Protein AF-A0A7S2B8A1-F1 (afdb_monomer)

Structure (mmCIF, N/CA/C/O backbone):
data_AF-A0A7S2B8A1-F1
#
_entry.id   AF-A0A7S2B8A1-F1
#
loop_
_atom_site.group_PDB
_atom_site.id
_atom_site.type_symbol
_atom_site.label_atom_id
_atom_site.label_alt_id
_atom_site.label_comp_id
_atom_site.label_asym_id
_atom_site.label_entity_id
_atom_site.label_seq_id
_atom_site.pdbx_PDB_ins_code
_atom_site.Cartn_x
_atom_site.Cartn_y
_atom_site.Cartn_z
_atom_site.occupancy
_atom_site.B_iso_or_equiv
_atom_site.auth_seq_id
_atom_site.auth_comp_id
_atom_site.auth_asym_id
_atom_site.auth_atom_id
_atom_site.pdbx_PDB_model_num
ATOM 1 N N . MET A 1 1 ? -7.475 -12.645 -1.964 1.00 54.28 1 MET A N 1
ATOM 2 C CA . MET A 1 1 ? -6.287 -11.995 -2.564 1.00 54.28 1 MET A CA 1
ATOM 3 C C . MET A 1 1 ? -6.230 -12.025 -4.105 1.00 54.28 1 MET A C 1
ATOM 5 O O . MET A 1 1 ? -5.295 -11.465 -4.650 1.00 54.28 1 MET A O 1
ATOM 9 N N . ASN A 1 2 ? -7.232 -12.550 -4.835 1.00 66.19 2 ASN A N 1
ATOM 10 C CA . ASN A 1 2 ? -7.207 -12.589 -6.317 1.00 66.19 2 ASN A CA 1
ATOM 11 C C . ASN A 1 2 ? -7.456 -11.244 -7.028 1.00 66.19 2 ASN A C 1
ATOM 13 O O . ASN A 1 2 ? -7.142 -11.119 -8.206 1.00 66.19 2 ASN A O 1
ATOM 17 N N . TRP A 1 3 ? -8.033 -10.242 -6.355 1.00 81.31 3 TRP A N 1
ATOM 18 C CA . TRP A 1 3 ? -8.414 -8.984 -7.014 1.00 81.31 3 TRP A CA 1
ATOM 19 C C . TRP A 1 3 ? -7.208 -8.063 -7.262 1.00 81.31 3 TRP A C 1
ATOM 21 O O . TRP A 1 3 ? -7.080 -7.541 -8.360 1.00 81.31 3 TRP A O 1
ATOM 31 N N . ALA A 1 4 ? -6.307 -7.906 -6.283 1.00 76.25 4 ALA A N 1
ATOM 32 C CA . ALA A 1 4 ? -5.136 -7.032 -6.404 1.00 76.25 4 ALA A CA 1
ATOM 33 C C . ALA A 1 4 ? -4.175 -7.553 -7.476 1.00 76.25 4 ALA A C 1
ATOM 35 O O . ALA A 1 4 ? -3.711 -6.798 -8.321 1.00 76.25 4 ALA A O 1
ATOM 36 N N . ARG A 1 5 ? -3.980 -8.874 -7.496 1.00 80.19 5 ARG A N 1
ATOM 37 C CA . ARG A 1 5 ? -3.228 -9.578 -8.531 1.00 80.19 5 ARG A CA 1
ATOM 38 C C . ARG A 1 5 ? -3.785 -9.319 -9.930 1.00 80.19 5 ARG A C 1
ATOM 40 O O . ARG A 1 5 ? -3.027 -8.959 -10.814 1.00 80.19 5 ARG A O 1
ATOM 47 N N . ARG A 1 6 ? -5.103 -9.446 -10.120 1.00 81.94 6 ARG A N 1
ATOM 48 C CA . ARG A 1 6 ? -5.763 -9.147 -11.405 1.00 81.94 6 ARG A CA 1
ATOM 49 C C . ARG A 1 6 ? -5.690 -7.678 -11.791 1.00 81.94 6 ARG A C 1
ATOM 51 O O . ARG A 1 6 ? -5.557 -7.379 -12.966 1.00 81.94 6 ARG A O 1
ATOM 58 N N . LEU A 1 7 ? -5.766 -6.779 -10.814 1.00 81.56 7 LEU A N 1
ATOM 59 C CA . LEU A 1 7 ? -5.652 -5.346 -11.059 1.00 81.56 7 LEU A CA 1
ATOM 60 C C . LEU A 1 7 ? -4.240 -4.960 -11.523 1.00 81.56 7 LEU A C 1
ATOM 62 O O . LEU A 1 7 ? -4.107 -4.138 -12.416 1.00 81.56 7 LEU A O 1
ATOM 66 N N . VAL A 1 8 ? -3.205 -5.550 -10.918 1.00 77.31 8 VAL A N 1
ATOM 67 C CA . VAL A 1 8 ? -1.798 -5.236 -11.215 1.00 77.31 8 VAL A CA 1
ATOM 68 C C . VAL A 1 8 ? -1.282 -5.979 -12.450 1.00 77.31 8 VAL A C 1
ATOM 70 O O . VAL A 1 8 ? -0.559 -5.392 -13.239 1.00 77.31 8 VAL A O 1
ATOM 73 N N . LEU A 1 9 ? -1.626 -7.260 -12.613 1.00 77.88 9 LEU A N 1
ATOM 74 C CA . LEU A 1 9 ? -1.078 -8.120 -13.673 1.00 77.88 9 LEU A CA 1
ATOM 75 C C . LEU A 1 9 ? -1.984 -8.244 -14.907 1.00 77.88 9 LEU A C 1
ATOM 77 O O . LEU A 1 9 ? -1.573 -8.839 -15.902 1.00 77.88 9 LEU A O 1
ATOM 81 N N . GLY A 1 10 ? -3.228 -7.760 -14.836 1.00 80.94 10 GLY A N 1
ATOM 82 C CA . GLY A 1 10 ? -4.196 -7.868 -15.926 1.00 80.94 10 GLY A CA 1
ATOM 83 C C . GLY A 1 10 ? -4.372 -9.309 -16.416 1.00 80.94 10 GLY A C 1
ATOM 84 O O . GLY A 1 10 ? -4.640 -10.221 -15.628 1.00 80.94 10 GLY A O 1
ATOM 85 N N . ASP A 1 11 ? -4.194 -9.507 -17.722 1.00 76.69 11 ASP A N 1
ATOM 86 C CA . ASP A 1 11 ? -4.346 -10.805 -18.389 1.00 76.69 11 ASP A CA 1
ATOM 87 C C . ASP A 1 11 ? -3.290 -11.838 -17.956 1.00 76.69 11 ASP A C 1
ATOM 89 O O . ASP A 1 11 ? -3.554 -13.036 -18.025 1.00 76.69 11 ASP A O 1
ATOM 93 N N . GLN A 1 12 ? -2.137 -11.400 -17.430 1.00 73.38 12 GLN A N 1
ATOM 94 C CA . GLN A 1 12 ? -1.087 -12.298 -16.925 1.00 73.38 12 GLN A CA 1
ATOM 95 C C . GLN A 1 12 ? -1.337 -12.761 -15.481 1.00 73.38 12 GLN A C 1
ATOM 97 O O . GLN A 1 12 ? -0.510 -13.451 -14.882 1.00 73.38 12 GLN A O 1
ATOM 102 N N . ALA A 1 13 ? -2.471 -12.393 -14.875 1.00 75.69 13 ALA A N 1
ATOM 103 C CA . ALA A 1 13 ? -2.737 -12.708 -13.475 1.00 75.69 13 ALA A CA 1
ATOM 104 C C . ALA A 1 13 ? -2.769 -14.214 -13.175 1.00 75.69 13 ALA A C 1
ATOM 106 O O . ALA A 1 13 ? -2.417 -14.609 -12.063 1.00 75.69 13 ALA A O 1
ATOM 107 N N . ASP A 1 14 ? -3.153 -15.043 -14.145 1.00 79.62 14 ASP A N 1
ATOM 108 C CA . ASP A 1 14 ? -3.231 -16.500 -13.998 1.00 79.62 14 ASP A CA 1
ATOM 109 C C . ASP A 1 14 ? -2.041 -17.231 -14.677 1.00 79.62 14 ASP A C 1
ATOM 111 O O . ASP A 1 14 ? -2.000 -18.464 -14.695 1.00 79.62 14 ASP A O 1
ATOM 115 N N . ASP A 1 15 ? -1.044 -16.492 -15.182 1.00 72.38 15 ASP A N 1
ATOM 116 C CA . ASP A 1 15 ? 0.138 -17.062 -15.836 1.00 72.38 15 ASP A CA 1
ATOM 117 C C . ASP A 1 15 ? 1.171 -17.592 -14.830 1.00 72.38 15 ASP A C 1
ATOM 119 O O . ASP A 1 15 ? 1.329 -17.100 -13.709 1.00 72.38 15 ASP A O 1
ATOM 123 N N . SER A 1 16 ? 1.913 -18.624 -15.248 1.00 66.06 16 SER A N 1
ATOM 124 C CA . SER A 1 16 ? 2.953 -19.262 -14.420 1.00 66.06 16 SER A CA 1
ATOM 125 C C . SER A 1 16 ? 4.241 -18.436 -14.321 1.00 66.06 16 SER A C 1
ATOM 127 O O . SER A 1 16 ? 5.023 -18.635 -13.394 1.00 66.06 16 SER A O 1
ATOM 129 N N . PHE A 1 17 ? 4.468 -17.532 -15.277 1.00 62.44 17 PHE A N 1
ATOM 130 C CA . PHE A 1 17 ? 5.637 -16.659 -15.361 1.00 62.44 17 PHE A CA 1
ATOM 131 C C . PHE A 1 17 ? 5.216 -15.323 -15.972 1.00 62.44 17 PHE A C 1
ATOM 133 O O . PHE A 1 17 ? 4.484 -15.315 -16.958 1.00 62.44 17 PHE A O 1
ATOM 140 N N . MET A 1 18 ? 5.703 -14.210 -15.419 1.00 62.28 18 MET A N 1
ATOM 141 C CA . MET A 1 18 ? 5.502 -12.894 -16.027 1.00 62.28 18 MET A CA 1
ATOM 142 C C . MET A 1 18 ? 6.401 -12.777 -17.262 1.00 62.28 18 MET A C 1
ATOM 144 O O . MET A 1 18 ? 7.615 -12.987 -17.170 1.00 62.28 18 MET A O 1
ATOM 148 N N . MET A 1 19 ? 5.819 -12.471 -18.421 1.00 60.97 19 MET A N 1
ATOM 149 C CA . MET A 1 19 ? 6.608 -12.200 -19.623 1.00 60.97 19 MET A CA 1
ATOM 150 C C . MET A 1 19 ? 7.166 -10.777 -19.549 1.00 60.97 19 MET A C 1
ATOM 152 O O . MET A 1 19 ? 6.439 -9.851 -19.201 1.00 60.97 19 MET A O 1
ATOM 156 N N . PHE A 1 20 ? 8.454 -10.617 -19.874 1.00 55.72 20 PHE A N 1
ATOM 157 C CA . PHE A 1 20 ? 9.165 -9.334 -19.855 1.00 55.72 20 PHE A CA 1
ATOM 158 C C . PHE A 1 20 ? 8.358 -8.244 -20.583 1.00 55.72 20 PHE A C 1
ATOM 160 O O . PHE A 1 20 ? 8.114 -8.357 -21.785 1.00 55.72 20 PHE A O 1
ATOM 167 N N . ASN A 1 21 ? 7.941 -7.214 -19.843 1.00 62.31 21 ASN A N 1
ATOM 168 C CA . ASN A 1 21 ? 7.117 -6.111 -20.330 1.00 62.31 21 ASN A CA 1
ATOM 169 C C . ASN A 1 21 ? 7.828 -4.785 -20.022 1.00 62.31 21 ASN A C 1
ATOM 171 O O . ASN A 1 21 ? 7.914 -4.383 -18.865 1.00 62.31 21 ASN A O 1
ATOM 175 N N . THR A 1 22 ? 8.315 -4.106 -21.064 1.00 58.00 22 THR A N 1
ATOM 176 C CA . THR A 1 22 ? 9.023 -2.806 -21.010 1.00 58.00 22 THR A CA 1
ATOM 177 C C . THR A 1 22 ? 8.104 -1.620 -20.686 1.00 58.00 22 THR A C 1
ATOM 179 O O . THR A 1 22 ? 8.384 -0.480 -21.038 1.00 58.00 22 THR A O 1
ATOM 182 N N . SER A 1 23 ? 6.903 -1.881 -20.175 1.00 69.75 23 SER A N 1
ATOM 183 C CA . SER A 1 23 ? 5.905 -0.865 -19.826 1.00 69.75 23 SER A CA 1
ATOM 184 C C . SER A 1 23 ? 5.156 -1.222 -18.542 1.00 69.75 23 SER A C 1
ATOM 186 O O . SER A 1 23 ? 4.123 -0.629 -18.233 1.00 69.75 23 SER A O 1
ATOM 188 N N . PHE A 1 24 ? 5.667 -2.188 -17.774 1.00 79.31 24 PHE A N 1
ATOM 189 C CA . PHE A 1 24 ? 4.988 -2.693 -16.583 1.00 79.31 24 PHE A CA 1
ATOM 190 C C . PHE A 1 24 ? 4.845 -1.628 -15.479 1.00 79.31 24 PHE A C 1
ATOM 192 O O . PHE A 1 24 ? 3.867 -1.635 -14.734 1.00 79.31 24 PHE A O 1
ATOM 199 N N . SER A 1 25 ? 5.754 -0.654 -15.404 1.00 81.12 25 SER A N 1
ATOM 200 C CA . SER A 1 25 ? 5.631 0.508 -14.512 1.00 81.12 25 SER A CA 1
ATOM 201 C C . SER A 1 25 ? 4.395 1.363 -14.799 1.00 81.12 25 SER A C 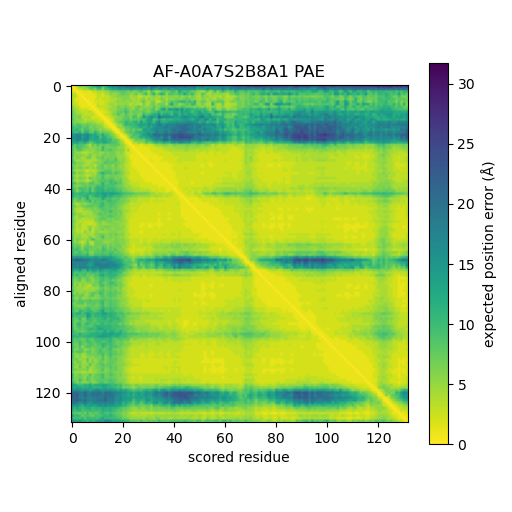1
ATOM 203 O O . SER A 1 25 ? 3.700 1.758 -13.859 1.00 81.12 25 SER A O 1
ATOM 205 N N . TYR A 1 26 ? 4.037 1.568 -16.070 1.00 83.00 26 TYR A N 1
ATOM 206 C CA . TYR A 1 26 ? 2.801 2.260 -16.449 1.00 83.00 26 TYR A CA 1
ATOM 207 C C . TYR A 1 26 ? 1.546 1.471 -16.072 1.00 83.00 26 TYR A C 1
ATOM 209 O O . TYR A 1 26 ? 0.553 2.060 -15.638 1.00 83.00 26 TYR A O 1
ATOM 217 N N . GLU A 1 27 ? 1.580 0.143 -16.198 1.00 84.88 27 GLU A N 1
ATOM 218 C CA . GLU A 1 27 ? 0.474 -0.727 -15.780 1.00 84.88 27 GLU A CA 1
ATOM 219 C C . GLU A 1 27 ? 0.268 -0.656 -14.262 1.00 84.88 27 GLU A C 1
ATOM 221 O O . GLU A 1 27 ? -0.856 -0.453 -13.795 1.00 84.88 27 GLU A O 1
ATOM 226 N N . VAL A 1 28 ? 1.356 -0.701 -13.486 1.00 87.62 28 VAL A N 1
ATOM 227 C CA . VAL A 1 28 ? 1.326 -0.507 -12.029 1.00 87.62 28 VAL A CA 1
ATOM 228 C C . VAL A 1 28 ? 0.817 0.888 -11.657 1.00 87.62 28 VAL A C 1
ATOM 230 O O . VAL A 1 28 ? 0.026 1.019 -10.718 1.00 87.62 28 VAL A O 1
ATOM 233 N N . TYR A 1 29 ? 1.205 1.929 -12.401 1.00 88.56 29 TYR A N 1
ATOM 234 C CA . TYR A 1 29 ? 0.691 3.286 -12.206 1.00 88.56 29 TYR A CA 1
ATOM 235 C C . TYR A 1 29 ? -0.822 3.372 -12.461 1.00 88.56 29 TYR A C 1
ATOM 237 O O . TYR A 1 29 ? -1.565 3.895 -11.626 1.00 88.56 29 TYR A O 1
ATOM 245 N N . GLY A 1 30 ? -1.306 2.813 -13.574 1.00 88.50 30 GLY A N 1
ATOM 246 C CA . GLY A 1 30 ? -2.736 2.763 -13.892 1.00 88.50 30 GLY A CA 1
ATOM 247 C C . GLY A 1 30 ? -3.536 1.989 -12.839 1.00 88.50 30 GLY A C 1
ATOM 248 O O . GLY A 1 30 ? -4.557 2.474 -12.342 1.00 88.50 30 GLY A O 1
ATOM 249 N N . ALA A 1 31 ? -3.018 0.834 -12.412 1.00 89.94 31 ALA A N 1
ATOM 250 C CA . ALA A 1 31 ? -3.581 0.032 -11.330 1.00 89.94 31 ALA A CA 1
ATOM 251 C C . ALA A 1 31 ? -3.636 0.810 -10.003 1.00 89.94 31 ALA A C 1
ATOM 253 O O . ALA A 1 31 ? -4.621 0.723 -9.263 1.00 89.94 31 ALA A O 1
ATOM 254 N N . PHE A 1 32 ? -2.609 1.614 -9.706 1.00 92.62 32 PHE A N 1
ATOM 255 C CA . PHE A 1 32 ? -2.593 2.498 -8.545 1.00 92.62 32 PHE A CA 1
ATOM 256 C C . PHE A 1 32 ? -3.703 3.557 -8.615 1.00 92.62 32 PHE A C 1
ATOM 258 O O . PHE A 1 32 ? -4.394 3.777 -7.617 1.00 92.62 32 PHE A O 1
ATOM 265 N N . GLU A 1 33 ? -3.908 4.211 -9.761 1.00 91.94 33 GLU A N 1
ATOM 266 C CA . GLU A 1 33 ? -4.957 5.230 -9.913 1.00 91.94 33 GLU A CA 1
ATOM 267 C C . GLU A 1 33 ? -6.369 4.642 -9.778 1.00 91.94 33 GLU A C 1
ATOM 269 O O . GLU A 1 33 ? -7.246 5.241 -9.130 1.00 91.94 33 GLU A O 1
ATOM 274 N N . GLU A 1 34 ? -6.586 3.442 -10.319 1.00 92.62 34 GLU A N 1
ATOM 275 C CA . GLU A 1 34 ? -7.837 2.708 -10.150 1.00 92.62 34 GLU A CA 1
ATOM 276 C C . GLU A 1 34 ? -8.058 2.327 -8.680 1.00 92.62 34 GLU A C 1
ATOM 278 O O . GLU A 1 34 ? -9.103 2.652 -8.103 1.00 92.62 34 GLU A O 1
ATOM 283 N N . MET A 1 35 ? -7.052 1.732 -8.032 1.00 94.12 35 MET A N 1
ATOM 284 C CA . MET A 1 35 ? -7.093 1.370 -6.614 1.00 94.12 35 MET A CA 1
ATOM 285 C C . MET A 1 35 ? -7.362 2.596 -5.730 1.00 94.12 35 MET A C 1
ATOM 287 O O . MET A 1 35 ? -8.250 2.563 -4.877 1.00 94.12 35 MET A O 1
ATOM 291 N N . ALA A 1 36 ? -6.687 3.721 -5.978 1.00 91.69 36 ALA A N 1
ATOM 292 C CA . ALA A 1 36 ? -6.899 4.965 -5.242 1.00 91.69 36 ALA A CA 1
ATOM 293 C C . ALA A 1 36 ? -8.328 5.511 -5.423 1.00 91.69 36 ALA A C 1
ATOM 295 O O . ALA A 1 36 ? -8.910 6.084 -4.495 1.00 91.69 36 ALA A O 1
ATOM 296 N N . THR A 1 37 ? -8.925 5.323 -6.601 1.00 92.81 37 THR A N 1
ATOM 297 C CA . THR A 1 37 ? -10.324 5.684 -6.863 1.00 92.81 37 THR A CA 1
ATOM 298 C C . THR A 1 37 ? -11.294 4.762 -6.125 1.00 92.81 37 THR A C 1
ATOM 300 O O . THR A 1 37 ? -12.292 5.235 -5.573 1.00 92.81 37 THR A O 1
ATOM 303 N N . LEU A 1 38 ? -11.006 3.461 -6.068 1.00 91.31 38 LEU A N 1
ATOM 304 C CA . LEU A 1 38 ? -11.790 2.488 -5.308 1.00 91.31 38 LEU A CA 1
ATOM 305 C C . LEU A 1 38 ? -11.707 2.756 -3.800 1.00 91.31 38 LEU A C 1
ATOM 307 O O . LEU A 1 38 ? -12.751 2.817 -3.148 1.00 91.31 38 LEU A O 1
ATOM 311 N N . LEU A 1 39 ? -10.514 3.033 -3.265 1.00 91.69 39 LEU A N 1
ATOM 312 C CA . LEU A 1 39 ? -10.300 3.405 -1.861 1.00 91.69 39 LEU A CA 1
ATOM 313 C C . LEU A 1 39 ? -11.167 4.592 -1.435 1.00 91.69 39 LEU A C 1
ATOM 315 O O . LEU A 1 39 ? -11.762 4.568 -0.358 1.00 91.69 39 LEU A O 1
ATOM 319 N N . LYS A 1 40 ? -11.288 5.623 -2.281 1.00 90.31 40 LYS A N 1
ATOM 320 C CA . LYS A 1 40 ? -12.128 6.801 -1.996 1.00 90.31 40 LYS A CA 1
ATOM 321 C C . LYS A 1 40 ? -13.615 6.462 -1.867 1.00 90.31 40 LYS A C 1
ATOM 323 O O . LYS A 1 40 ? -14.335 7.165 -1.164 1.00 90.31 40 LYS A O 1
ATOM 328 N N . LYS A 1 41 ? -14.084 5.410 -2.544 1.00 91.50 41 LYS A N 1
ATOM 329 C CA . LYS A 1 41 ? -15.483 4.951 -2.479 1.00 91.50 41 LYS A CA 1
ATOM 330 C C . LYS A 1 41 ? -15.755 4.097 -1.239 1.00 91.50 41 LYS A C 1
ATOM 332 O O . LYS A 1 41 ? -16.913 3.954 -0.846 1.00 91.50 41 LYS A O 1
ATOM 337 N N . LYS A 1 42 ? -14.715 3.530 -0.623 1.00 90.75 42 LYS A N 1
ATOM 338 C CA . LYS A 1 42 ? -14.837 2.736 0.599 1.00 90.75 42 LYS A CA 1
ATOM 339 C C . LYS A 1 42 ? -15.067 3.639 1.807 1.00 90.75 42 LYS A C 1
ATOM 341 O O . LYS A 1 42 ? -14.429 4.681 1.963 1.00 90.75 42 LYS A O 1
ATOM 346 N N . LYS A 1 43 ? -16.007 3.245 2.666 1.00 88.62 43 LYS A N 1
ATOM 347 C CA . LYS A 1 43 ? -16.297 3.951 3.923 1.00 88.62 43 LYS A CA 1
ATOM 348 C C . LYS A 1 43 ? -15.535 3.339 5.089 1.00 88.62 43 LYS A C 1
ATOM 350 O O . LYS A 1 43 ? -14.975 4.086 5.882 1.00 88.62 43 LYS A O 1
ATOM 355 N N . ASP A 1 44 ? -15.496 2.013 5.130 1.00 93.56 44 ASP A N 1
ATOM 356 C CA . ASP A 1 44 ? -14.827 1.242 6.167 1.00 93.56 44 ASP A CA 1
ATOM 357 C C . ASP A 1 44 ? -13.299 1.318 6.045 1.00 93.56 44 ASP A C 1
ATOM 359 O O . ASP A 1 44 ? -12.754 1.296 4.937 1.00 93.56 44 ASP A O 1
ATOM 363 N N . TRP A 1 45 ? -12.617 1.461 7.180 1.00 93.25 45 TRP A N 1
ATOM 364 C CA . TRP A 1 45 ? -11.160 1.586 7.232 1.00 93.25 45 TRP A CA 1
ATOM 365 C C . TRP A 1 45 ? -10.446 0.235 7.197 1.00 93.25 45 TRP A C 1
ATOM 367 O O . TRP A 1 45 ? -9.367 0.173 6.608 1.00 93.25 45 TRP A O 1
ATOM 377 N N . GLY A 1 46 ? -11.060 -0.834 7.711 1.00 94.00 46 GLY A N 1
ATOM 378 C CA . GLY A 1 46 ? -10.554 -2.198 7.549 1.00 94.00 46 GLY A CA 1
ATOM 379 C C . GLY A 1 46 ? -10.522 -2.612 6.077 1.00 94.00 46 GLY A C 1
ATOM 380 O O . GLY A 1 46 ? -9.482 -3.012 5.563 1.00 94.00 46 GLY A O 1
ATOM 381 N N . GLU A 1 47 ? -11.605 -2.370 5.330 1.00 93.19 47 GLU A N 1
ATOM 382 C CA . GLU A 1 47 ? -11.633 -2.630 3.883 1.00 93.19 47 GLU A CA 1
ATOM 383 C C . GLU A 1 47 ? -10.590 -1.806 3.110 1.00 93.19 47 GLU A C 1
ATOM 385 O O . GLU A 1 47 ? -10.031 -2.274 2.115 1.00 93.19 47 GLU A O 1
ATOM 390 N N . LYS A 1 48 ? -10.330 -0.562 3.537 1.00 93.88 48 LYS A N 1
ATOM 391 C CA . LYS A 1 48 ? -9.276 0.272 2.940 1.00 93.88 48 LYS A CA 1
ATOM 392 C C . LYS A 1 48 ? -7.894 -0.290 3.226 1.00 93.88 48 LYS A C 1
ATOM 394 O O . LYS A 1 48 ? -7.059 -0.296 2.324 1.00 93.88 48 LYS A O 1
ATOM 399 N N . LEU A 1 49 ? -7.662 -0.749 4.452 1.00 95.25 49 LEU A N 1
ATOM 400 C CA . LEU A 1 49 ? -6.409 -1.369 4.845 1.00 95.25 49 LEU A CA 1
ATOM 401 C C . LEU A 1 49 ? -6.161 -2.645 4.041 1.00 95.25 49 LEU A C 1
ATOM 403 O O . LEU A 1 49 ? -5.102 -2.761 3.436 1.00 95.25 49 LEU A O 1
ATOM 407 N N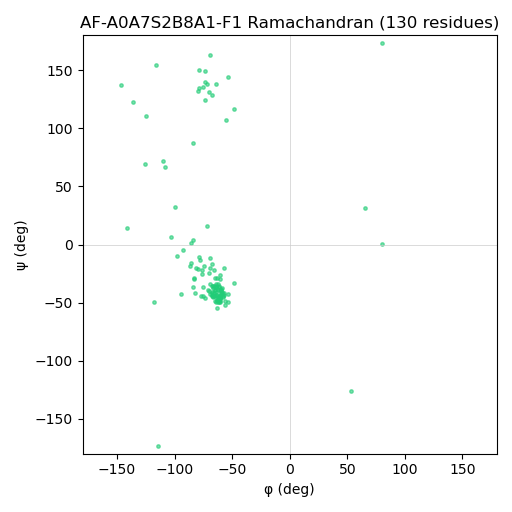 . ASP A 1 50 ? -7.138 -3.547 3.956 1.00 93.88 50 ASP A N 1
ATOM 408 C CA . ASP A 1 50 ? -7.032 -4.782 3.171 1.00 93.88 50 ASP A CA 1
ATOM 409 C C . ASP A 1 50 ? -6.752 -4.496 1.694 1.00 93.88 50 ASP A C 1
ATOM 411 O O . ASP A 1 50 ? -5.945 -5.173 1.048 1.00 93.88 50 ASP A O 1
ATOM 415 N N . MET A 1 51 ? -7.412 -3.468 1.151 1.00 94.50 51 MET A N 1
ATOM 416 C CA . MET A 1 51 ? -7.224 -3.045 -0.230 1.00 94.50 51 MET A CA 1
ATOM 417 C C . MET A 1 51 ? -5.803 -2.523 -0.469 1.00 94.50 51 MET A C 1
ATOM 419 O O . MET A 1 51 ? -5.130 -2.943 -1.413 1.00 94.50 51 MET A O 1
ATOM 423 N N . LEU A 1 52 ? -5.342 -1.631 0.408 1.00 95.50 52 LEU A N 1
ATOM 424 C CA . LEU A 1 52 ? -4.026 -1.014 0.328 1.00 95.50 52 LEU A CA 1
ATOM 425 C C . LEU A 1 52 ? -2.910 -2.044 0.565 1.00 95.50 52 LEU A C 1
ATOM 427 O O . LEU A 1 52 ? -1.951 -2.095 -0.202 1.00 95.50 52 LEU A O 1
ATOM 431 N N . PHE A 1 53 ? -3.074 -2.919 1.560 1.00 95.75 53 PHE A N 1
ATOM 432 C CA . PHE A 1 53 ? -2.168 -4.026 1.853 1.00 95.75 53 PHE A CA 1
ATOM 433 C C . PHE A 1 53 ? -2.069 -4.998 0.681 1.00 95.75 53 PHE A C 1
ATOM 435 O O . PHE A 1 53 ? -0.967 -5.309 0.239 1.00 95.75 53 PHE A O 1
ATOM 442 N N . GLY A 1 54 ? -3.205 -5.434 0.129 1.00 93.88 54 GLY A N 1
ATOM 443 C CA . GLY A 1 54 ? -3.227 -6.340 -1.017 1.00 93.88 54 GLY A CA 1
ATOM 444 C C . GLY A 1 54 ? -2.531 -5.751 -2.244 1.00 93.88 54 GLY A C 1
ATOM 445 O O . GLY A 1 54 ? -1.765 -6.451 -2.908 1.00 93.88 54 GLY A O 1
ATOM 446 N N . PHE A 1 55 ? -2.746 -4.461 -2.518 1.00 94.88 55 PHE A N 1
ATOM 447 C CA . PHE A 1 55 ? -2.055 -3.760 -3.599 1.00 94.88 55 PHE A CA 1
ATOM 448 C C . PHE A 1 55 ? -0.544 -3.705 -3.356 1.00 94.88 55 PHE A C 1
ATOM 450 O O . PHE A 1 55 ? 0.220 -4.189 -4.188 1.00 94.88 55 PHE A O 1
ATOM 457 N N . THR A 1 56 ? -0.108 -3.189 -2.198 1.00 95.50 56 THR A N 1
ATOM 458 C CA . THR A 1 56 ? 1.322 -3.066 -1.867 1.00 95.50 56 THR A CA 1
ATOM 459 C C . THR A 1 56 ? 2.019 -4.425 -1.843 1.00 95.50 56 THR A C 1
ATOM 461 O O . THR A 1 56 ? 3.133 -4.539 -2.339 1.00 95.50 56 THR A O 1
ATOM 464 N N . HIS A 1 57 ? 1.368 -5.473 -1.333 1.00 95.00 57 HIS A N 1
ATOM 465 C CA . HIS A 1 57 ? 1.905 -6.834 -1.362 1.00 95.00 57 HIS A CA 1
ATOM 466 C C . HIS A 1 57 ? 2.140 -7.309 -2.795 1.00 95.00 57 HIS A C 1
ATOM 468 O O . HIS A 1 57 ? 3.204 -7.837 -3.096 1.00 95.00 57 HIS A O 1
ATOM 474 N N . THR A 1 58 ? 1.165 -7.097 -3.680 1.00 91.50 58 THR A N 1
ATOM 475 C CA . THR A 1 58 ? 1.241 -7.554 -5.074 1.00 91.50 58 THR A CA 1
ATOM 476 C C . THR A 1 58 ? 2.384 -6.870 -5.816 1.00 91.50 58 THR A C 1
ATOM 478 O O . THR A 1 58 ? 3.200 -7.546 -6.430 1.00 91.50 58 THR A O 1
ATOM 481 N N . ILE A 1 59 ? 2.504 -5.545 -5.715 1.00 91.62 59 ILE A N 1
ATOM 482 C CA . ILE A 1 59 ? 3.598 -4.824 -6.382 1.00 91.62 59 ILE A CA 1
ATOM 483 C C . ILE A 1 59 ? 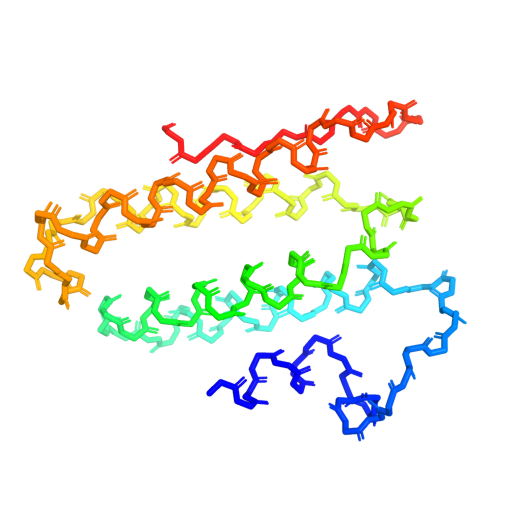4.959 -5.110 -5.728 1.00 91.62 59 ILE A C 1
ATOM 485 O O . ILE A 1 59 ? 5.985 -5.003 -6.383 1.00 91.62 59 ILE A O 1
ATOM 489 N N . LYS A 1 60 ? 4.998 -5.500 -4.448 1.00 91.94 60 LYS A N 1
ATOM 490 C CA . LYS A 1 60 ? 6.233 -5.964 -3.803 1.00 91.94 60 LYS A CA 1
ATOM 491 C C . LYS A 1 60 ? 6.664 -7.342 -4.317 1.00 91.94 60 LYS A C 1
ATOM 493 O O . LYS A 1 60 ? 7.851 -7.616 -4.415 1.00 91.94 60 LYS A O 1
ATOM 498 N N . GLU A 1 61 ? 5.706 -8.235 -4.547 1.00 89.62 61 GLU A N 1
ATOM 499 C CA . GLU A 1 61 ? 5.957 -9.587 -5.062 1.00 89.62 61 GLU A CA 1
ATOM 500 C C . GLU A 1 61 ? 6.421 -9.556 -6.523 1.00 89.62 61 GLU A C 1
ATOM 502 O O . GLU A 1 61 ? 7.253 -10.361 -6.929 1.00 89.62 61 GLU A O 1
ATOM 507 N N . TYR A 1 62 ? 5.899 -8.599 -7.287 1.00 87.12 62 TYR A N 1
ATOM 508 C CA . TYR A 1 62 ? 6.207 -8.372 -8.691 1.00 87.12 62 TYR A CA 1
ATOM 509 C C . TYR A 1 62 ? 7.042 -7.109 -8.860 1.00 87.12 62 TYR A C 1
ATOM 511 O O . TYR A 1 62 ? 6.563 -6.127 -9.408 1.00 87.12 62 TYR A O 1
ATOM 519 N N . ASP A 1 63 ? 8.276 -7.124 -8.368 1.00 84.62 63 ASP A N 1
ATOM 520 C CA . ASP A 1 63 ? 9.151 -5.949 -8.270 1.00 84.62 63 ASP A CA 1
ATOM 521 C C . ASP A 1 63 ? 9.652 -5.391 -9.611 1.00 84.62 63 ASP A C 1
ATOM 523 O O . ASP A 1 63 ? 10.116 -4.264 -9.649 1.00 84.62 63 ASP A O 1
ATOM 527 N N . VAL A 1 64 ? 9.490 -6.092 -10.734 1.00 83.50 64 VAL A N 1
ATOM 528 C CA . VAL A 1 64 ? 10.012 -5.678 -12.056 1.00 83.50 64 VAL A CA 1
ATOM 529 C C . VAL A 1 64 ? 9.691 -4.218 -12.436 1.00 83.50 64 VAL A C 1
ATOM 531 O O . VAL A 1 64 ? 10.524 -3.560 -13.055 1.00 83.50 64 VAL A O 1
ATOM 534 N N . TRP A 1 65 ? 8.538 -3.673 -12.023 1.00 84.12 65 TRP A N 1
ATOM 535 C CA . TRP A 1 65 ? 8.157 -2.272 -12.287 1.00 84.12 65 TRP A CA 1
ATOM 536 C C . TRP A 1 65 ? 9.126 -1.250 -11.683 1.00 84.12 65 TRP A C 1
ATOM 538 O O . TRP A 1 65 ? 9.211 -0.117 -12.153 1.00 84.12 65 TRP A O 1
ATOM 548 N N . CYS A 1 66 ? 9.825 -1.612 -10.609 1.00 82.50 66 CYS A N 1
ATOM 549 C CA . CYS A 1 66 ? 10.702 -0.704 -9.889 1.00 82.50 66 CYS A CA 1
ATOM 550 C C . CYS A 1 66 ? 12.053 -0.549 -10.608 1.00 82.50 66 CYS A C 1
ATOM 552 O O . CYS A 1 66 ? 12.730 0.466 -10.461 1.00 82.50 66 CYS A O 1
ATOM 554 N N . HIS A 1 67 ? 12.406 -1.512 -11.462 1.00 78.38 67 HIS A N 1
ATOM 555 C CA . HIS A 1 67 ? 13.630 -1.502 -12.255 1.00 78.38 67 HIS A CA 1
ATOM 556 C C . HIS A 1 67 ? 13.500 -0.728 -13.581 1.00 78.38 67 HIS A C 1
ATOM 558 O O . HIS A 1 67 ? 14.524 -0.361 -14.150 1.00 78.38 67 HIS A O 1
ATOM 564 N N . ASP A 1 68 ? 12.276 -0.432 -14.030 1.00 73.44 68 ASP A N 1
ATOM 565 C CA . ASP A 1 68 ? 11.953 0.281 -15.279 1.00 73.44 68 ASP A CA 1
ATOM 566 C C . ASP A 1 68 ? 11.045 1.491 -14.975 1.00 73.44 68 ASP A C 1
ATOM 568 O O . ASP A 1 68 ? 9.836 1.465 -15.192 1.00 73.44 68 ASP A O 1
ATOM 572 N N . HIS A 1 69 ? 11.598 2.508 -14.306 1.00 63.94 69 HIS A N 1
ATOM 573 C CA . HIS A 1 69 ? 10.849 3.431 -13.439 1.00 63.94 69 HIS A CA 1
ATOM 574 C C . HIS A 1 69 ? 10.484 4.791 -14.050 1.00 63.94 69 HIS A C 1
ATOM 576 O O . HIS A 1 69 ? 10.347 5.767 -13.305 1.00 63.94 69 HIS A O 1
ATOM 582 N N . GLU A 1 70 ? 10.242 4.856 -15.361 1.00 65.12 70 GLU A N 1
ATOM 583 C CA . GLU A 1 70 ? 9.606 6.028 -15.977 1.00 65.12 70 GLU A CA 1
ATOM 584 C C . GLU A 1 70 ? 8.259 6.290 -15.246 1.00 65.12 70 GLU A C 1
ATOM 586 O O . GLU A 1 70 ? 7.324 5.504 -15.360 1.00 65.12 70 GLU A O 1
ATOM 591 N N . GLU A 1 71 ? 8.177 7.348 -14.420 1.00 63.69 71 GLU A N 1
ATOM 592 C CA . GLU A 1 71 ? 7.058 7.725 -13.509 1.00 63.69 71 GLU A CA 1
ATOM 593 C C . GLU A 1 71 ? 6.933 7.005 -12.136 1.00 63.69 71 GLU A C 1
ATOM 595 O O . GLU A 1 71 ? 6.049 7.349 -11.332 1.00 63.69 71 GLU A O 1
ATOM 600 N N . SER A 1 72 ? 7.820 6.069 -11.767 1.00 70.88 72 SER A N 1
ATOM 601 C CA . SER A 1 72 ? 7.694 5.350 -10.477 1.00 70.88 72 SER A CA 1
ATOM 602 C C . SER A 1 72 ? 7.823 6.213 -9.205 1.00 70.88 72 SER A C 1
ATOM 604 O O . SER A 1 72 ? 7.068 5.982 -8.249 1.00 70.88 72 SER A O 1
ATOM 606 N N . PRO A 1 73 ? 8.691 7.247 -9.140 1.00 78.50 73 PRO A N 1
ATOM 607 C CA . PRO A 1 73 ? 8.847 8.062 -7.929 1.00 78.50 73 PRO A CA 1
ATOM 608 C C . PRO A 1 73 ? 7.557 8.757 -7.475 1.00 78.50 73 PRO A C 1
ATOM 610 O O . PRO A 1 73 ? 7.257 8.834 -6.275 1.00 78.50 73 PRO A O 1
ATOM 613 N N . LEU A 1 74 ? 6.743 9.228 -8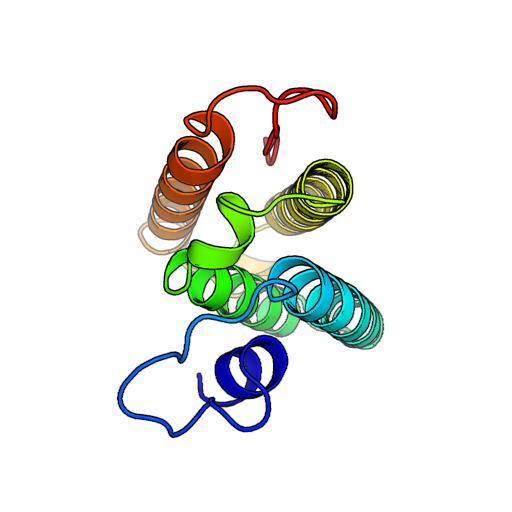.427 1.00 81.94 74 LEU A N 1
ATOM 614 C CA . LEU A 1 74 ? 5.515 9.959 -8.127 1.00 81.94 74 LEU A CA 1
ATOM 615 C C . LEU A 1 74 ? 4.478 9.063 -7.443 1.00 81.94 74 LEU A C 1
ATOM 617 O O . LEU A 1 74 ? 3.831 9.491 -6.477 1.00 81.94 74 LEU A O 1
ATOM 621 N N . PHE A 1 75 ? 4.290 7.835 -7.928 1.00 86.12 75 PHE A N 1
ATOM 622 C CA . PHE A 1 75 ? 3.295 6.942 -7.339 1.00 86.12 75 PHE A CA 1
ATOM 623 C C . PHE A 1 75 ? 3.772 6.366 -6.010 1.00 86.12 75 PHE A C 1
ATOM 625 O O . PHE A 1 75 ? 2.955 6.283 -5.095 1.00 86.12 75 PHE A O 1
ATOM 632 N N . VAL A 1 76 ? 5.064 6.050 -5.854 1.00 91.31 76 VAL A N 1
ATOM 633 C CA . VAL A 1 76 ? 5.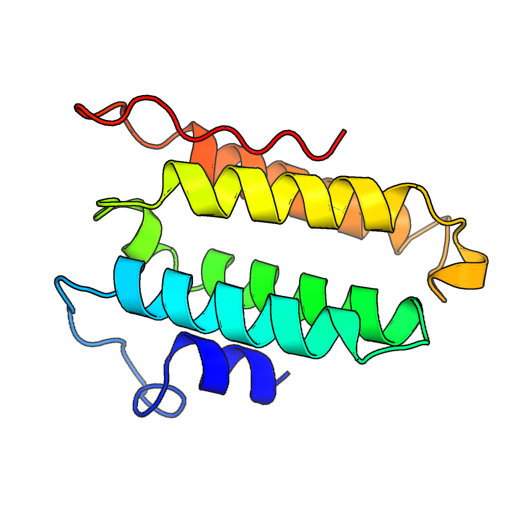622 5.579 -4.575 1.00 91.31 76 VAL A CA 1
ATOM 634 C C . VAL A 1 76 ? 5.383 6.625 -3.484 1.00 91.31 76 VAL A C 1
ATOM 636 O O . VAL A 1 76 ? 4.863 6.298 -2.414 1.00 91.31 76 VAL A O 1
ATOM 639 N N . MET A 1 77 ? 5.609 7.910 -3.783 1.00 91.19 77 MET A N 1
ATOM 640 C CA . MET A 1 77 ? 5.270 9.004 -2.866 1.00 91.19 77 MET A CA 1
ATOM 641 C C . MET A 1 77 ? 3.760 9.058 -2.556 1.00 91.19 77 MET A C 1
ATOM 643 O O . MET A 1 77 ? 3.361 9.260 -1.403 1.00 91.19 77 MET A O 1
ATOM 647 N N . LYS A 1 78 ? 2.885 8.929 -3.564 1.00 92.31 78 LYS A N 1
ATOM 648 C CA . LYS A 1 78 ? 1.423 8.945 -3.350 1.00 92.31 78 LYS A CA 1
ATOM 649 C C . LYS A 1 78 ? 0.968 7.740 -2.512 1.00 92.31 78 LYS A C 1
ATOM 651 O O . LYS A 1 78 ? 0.125 7.909 -1.630 1.00 92.31 78 LYS A O 1
ATOM 656 N N . LEU A 1 79 ? 1.546 6.562 -2.736 1.00 95.00 79 LEU A N 1
ATOM 657 C CA . LEU A 1 79 ? 1.288 5.342 -1.977 1.00 95.00 79 LEU A CA 1
ATOM 658 C C . LEU A 1 79 ? 1.723 5.506 -0.515 1.00 95.00 79 LEU A C 1
ATOM 660 O O . LEU A 1 79 ? 0.951 5.191 0.389 1.00 95.00 79 LEU A O 1
ATOM 664 N N . ALA A 1 80 ? 2.895 6.099 -0.274 1.00 95.62 80 ALA A N 1
ATOM 665 C CA . ALA A 1 80 ? 3.378 6.412 1.069 1.00 95.62 80 ALA A CA 1
ATOM 666 C C . ALA A 1 80 ? 2.408 7.336 1.829 1.00 95.62 80 ALA A C 1
ATOM 668 O O . ALA A 1 80 ? 2.076 7.093 2.989 1.00 95.62 80 ALA A O 1
ATOM 669 N N . LYS A 1 81 ? 1.852 8.355 1.155 1.00 95.00 81 LYS A N 1
ATOM 670 C CA . LYS A 1 81 ? 0.832 9.251 1.735 1.00 95.00 81 LYS A CA 1
ATOM 671 C C . LYS A 1 81 ? -0.472 8.529 2.092 1.00 95.00 81 LYS A C 1
ATOM 673 O O . LYS A 1 81 ? -1.100 8.886 3.096 1.00 95.00 81 LYS A O 1
ATOM 678 N N . LEU A 1 82 ? -0.891 7.541 1.297 1.00 95.12 82 LEU A N 1
ATOM 679 C CA . LEU A 1 82 ? -2.064 6.715 1.605 1.00 95.12 82 LEU A CA 1
ATOM 680 C C . LEU A 1 82 ? -1.810 5.841 2.835 1.00 95.12 82 LEU A C 1
ATOM 682 O O . LEU A 1 82 ? -2.648 5.812 3.739 1.00 95.12 82 LEU A O 1
ATOM 686 N N . TRP A 1 83 ? -0.637 5.211 2.918 1.00 96.81 83 TRP A N 1
ATOM 687 C CA . TRP A 1 83 ? -0.230 4.441 4.093 1.00 96.81 83 TRP A CA 1
ATOM 688 C C . TRP A 1 83 ? -0.158 5.301 5.345 1.00 96.81 83 TRP A C 1
ATOM 690 O O . TRP A 1 83 ? -0.802 4.975 6.337 1.00 96.81 83 TRP A O 1
ATOM 700 N N . LYS A 1 84 ? 0.496 6.461 5.276 1.00 95.44 84 LYS A N 1
ATOM 701 C CA . LYS A 1 84 ? 0.561 7.413 6.390 1.00 95.44 84 LYS A CA 1
ATOM 702 C C . LYS A 1 84 ? -0.823 7.849 6.870 1.00 95.44 84 LYS A C 1
ATOM 704 O O . LYS A 1 84 ? -1.070 7.965 8.065 1.00 95.44 84 LYS A O 1
ATOM 709 N N . SER A 1 85 ? -1.749 8.102 5.945 1.00 93.81 85 SER A N 1
ATOM 710 C CA . SER A 1 85 ? -3.135 8.460 6.289 1.00 93.81 85 SER A CA 1
ATOM 711 C C . SER A 1 85 ? -3.890 7.310 6.961 1.00 93.81 85 SER A C 1
ATOM 713 O O . SER A 1 85 ? -4.688 7.553 7.864 1.00 93.81 85 SER A O 1
ATOM 715 N N . THR A 1 86 ? -3.619 6.076 6.534 1.00 94.25 86 THR A N 1
ATOM 716 C CA . THR A 1 86 ? -4.238 4.855 7.066 1.00 94.25 86 THR A CA 1
ATOM 717 C C . THR A 1 86 ? -3.691 4.520 8.455 1.00 94.25 86 THR A C 1
ATOM 719 O O . THR A 1 86 ? -4.464 4.310 9.379 1.00 94.25 86 THR A O 1
ATOM 722 N N . LEU A 1 87 ? -2.370 4.581 8.651 1.00 94.00 87 LEU A N 1
ATOM 723 C CA . LEU A 1 87 ? -1.707 4.262 9.924 1.00 94.00 87 LEU A CA 1
ATOM 724 C C . LEU A 1 87 ? -2.008 5.252 11.058 1.00 94.00 87 LEU A C 1
ATOM 726 O O . LEU A 1 87 ? -1.788 4.918 12.221 1.00 94.00 87 LEU A O 1
ATOM 730 N N . LYS A 1 88 ? -2.519 6.446 10.727 1.00 94.31 88 LYS A N 1
ATOM 731 C CA . LYS A 1 88 ? -3.037 7.422 11.699 1.00 94.31 88 LYS A CA 1
ATOM 732 C C . LYS A 1 88 ? -4.332 6.981 12.378 1.00 94.31 88 LYS A C 1
ATOM 734 O O . LYS A 1 88 ? -4.678 7.566 13.399 1.00 94.31 88 LYS A O 1
ATOM 739 N N . GLN A 1 89 ? -5.069 6.039 11.791 1.00 95.06 89 GLN A N 1
ATOM 740 C CA . GLN A 1 89 ? -6.244 5.469 12.441 1.00 95.06 89 GLN A CA 1
ATOM 741 C C . GLN A 1 89 ? -5.806 4.524 13.569 1.00 95.06 89 GLN A C 1
ATOM 743 O O . GLN A 1 89 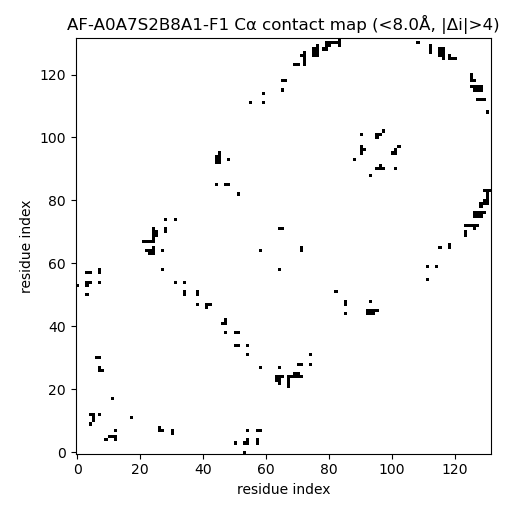? -4.743 3.891 13.499 1.00 95.06 89 GLN A O 1
ATOM 748 N N . ASP A 1 90 ? -6.628 4.437 14.610 1.00 94.25 90 ASP A N 1
ATOM 749 C CA . ASP A 1 90 ? -6.429 3.477 15.692 1.00 94.25 90 ASP A CA 1
ATOM 750 C C . ASP A 1 90 ? -6.684 2.030 15.233 1.00 94.25 90 ASP A C 1
ATOM 752 O O . ASP A 1 90 ? -7.256 1.770 14.172 1.00 94.25 90 ASP A O 1
ATOM 756 N N . ASP A 1 91 ? -6.202 1.083 16.036 1.00 94.75 91 ASP A N 1
ATOM 757 C CA . ASP A 1 91 ? -6.286 -0.353 15.754 1.00 94.75 91 ASP A CA 1
ATOM 758 C C . ASP A 1 91 ? -7.719 -0.869 15.648 1.00 94.75 91 ASP A C 1
ATOM 760 O O . ASP A 1 91 ? -8.009 -1.694 14.782 1.00 94.75 91 ASP A O 1
ATOM 764 N N . GLU A 1 92 ? -8.627 -0.339 16.468 1.00 94.88 92 GLU A N 1
ATOM 765 C CA . GLU A 1 92 ? -10.039 -0.719 16.456 1.00 94.88 92 GLU A CA 1
ATOM 766 C C . GLU A 1 92 ? -10.706 -0.291 15.142 1.00 94.88 92 GLU A C 1
ATOM 768 O O . GLU A 1 92 ? -11.374 -1.092 14.491 1.00 94.88 92 GLU A O 1
ATOM 773 N N . THR A 1 93 ? -10.446 0.938 14.694 1.00 94.94 93 THR A N 1
ATOM 774 C CA . THR A 1 93 ?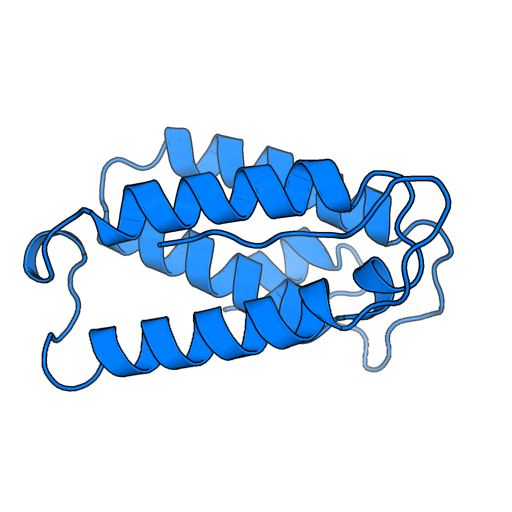 -10.948 1.497 13.432 1.00 94.94 93 THR A CA 1
ATOM 775 C C . THR A 1 93 ? -10.409 0.748 12.215 1.00 94.94 93 THR A C 1
ATOM 777 O O . THR A 1 93 ? -11.117 0.572 11.224 1.00 94.94 93 THR A O 1
ATOM 780 N N . LEU A 1 94 ? -9.153 0.307 12.273 1.00 93.44 94 LEU A N 1
ATOM 781 C CA . LEU A 1 94 ? -8.537 -0.512 11.230 1.00 93.44 94 LEU A CA 1
ATOM 782 C C . LEU A 1 94 ? -8.964 -1.985 11.298 1.00 93.44 94 LEU A C 1
ATOM 784 O O . LEU A 1 94 ? -8.713 -2.721 10.347 1.00 93.44 94 LEU A O 1
ATOM 788 N N . GLY A 1 95 ? -9.595 -2.414 12.394 1.00 94.00 95 GLY A N 1
ATOM 789 C CA . GLY A 1 95 ? -9.970 -3.806 12.622 1.00 94.00 95 GLY A CA 1
ATOM 790 C C . GLY A 1 95 ? -8.764 -4.735 12.773 1.00 94.00 95 GLY A C 1
ATOM 791 O O . GLY A 1 95 ? -8.838 -5.893 12.362 1.00 94.00 95 GLY A O 1
ATOM 792 N N . ILE A 1 96 ? -7.650 -4.238 13.319 1.00 93.00 96 ILE A N 1
ATOM 793 C CA . ILE A 1 96 ? -6.402 -4.996 13.465 1.00 93.00 96 ILE A CA 1
ATOM 794 C C . ILE A 1 96 ? -6.015 -5.199 14.921 1.00 93.00 96 ILE A C 1
ATOM 796 O O . ILE A 1 96 ? -6.354 -4.413 15.801 1.00 93.00 96 ILE A O 1
ATOM 800 N N . ASP A 1 97 ? -5.252 -6.258 15.163 1.00 93.94 97 ASP A N 1
ATOM 801 C CA . ASP A 1 97 ? -4.667 -6.513 16.467 1.00 93.94 97 ASP A CA 1
ATOM 802 C C . ASP A 1 97 ? -3.406 -5.656 16.687 1.00 93.94 97 ASP A C 1
ATOM 804 O O . ASP A 1 97 ? -2.513 -5.579 15.830 1.00 93.94 97 ASP A O 1
ATOM 808 N N . SER A 1 98 ? -3.335 -5.009 17.850 1.00 92.56 98 SER A N 1
ATOM 809 C CA . SER A 1 98 ? -2.250 -4.090 18.201 1.00 92.56 98 SER A CA 1
ATOM 810 C C . SER A 1 98 ? -0.949 -4.805 18.584 1.00 92.56 98 SER A C 1
ATOM 812 O O . SER A 1 98 ? 0.130 -4.234 18.414 1.00 92.56 98 SER A O 1
ATOM 814 N N . GLU A 1 99 ? -1.027 -6.050 19.065 1.00 92.69 99 GLU A N 1
ATOM 815 C CA . GLU A 1 99 ? 0.112 -6.842 19.543 1.00 92.69 99 GLU A CA 1
ATOM 816 C C . GLU A 1 99 ? 0.837 -7.557 18.392 1.00 92.69 99 GLU A C 1
ATOM 818 O O . GLU A 1 99 ? 2.066 -7.631 18.382 1.00 92.69 99 GLU A O 1
ATOM 823 N N . TYR A 1 100 ? 0.097 -8.032 17.390 1.00 92.19 100 TYR A N 1
ATOM 824 C CA . TYR A 1 100 ? 0.618 -8.866 16.307 1.00 92.19 100 TYR A CA 1
ATOM 825 C C . TYR A 1 100 ? 0.476 -8.215 14.929 1.00 92.19 100 TYR A C 1
ATOM 827 O O . TYR A 1 100 ? 1.446 -8.154 14.165 1.00 92.19 100 TYR A O 1
ATOM 835 N N . THR A 1 101 ? -0.711 -7.709 14.583 1.00 93.38 101 THR A N 1
ATOM 836 C CA . THR A 1 101 ? -0.988 -7.246 13.215 1.00 93.38 101 THR A CA 1
ATOM 837 C C . THR A 1 101 ? -0.326 -5.906 12.918 1.00 93.38 101 THR A C 1
ATOM 839 O O . THR A 1 101 ? 0.307 -5.772 11.868 1.00 93.38 101 THR A O 1
ATOM 842 N N . ARG A 1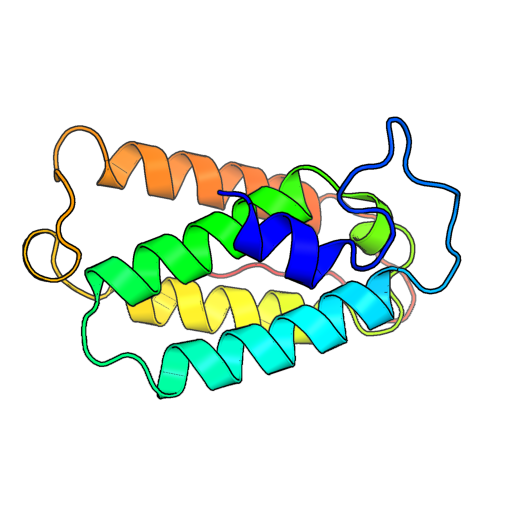 102 ? -0.396 -4.924 13.829 1.00 93.94 102 ARG A N 1
ATOM 843 C CA . ARG A 1 102 ? 0.266 -3.623 13.622 1.00 93.94 102 ARG A CA 1
ATOM 844 C C . ARG A 1 102 ? 1.790 -3.760 13.482 1.00 93.94 102 ARG A C 1
ATOM 846 O O . ARG A 1 102 ? 2.320 -3.244 12.495 1.00 93.94 102 ARG A O 1
ATOM 853 N N . PRO A 1 103 ? 2.515 -4.472 14.367 1.00 96.00 103 PRO A N 1
ATOM 854 C CA . PRO A 1 103 ? 3.948 -4.695 14.176 1.00 96.00 103 PRO A CA 1
ATOM 855 C C . PRO A 1 103 ? 4.272 -5.423 12.865 1.00 96.00 103 PRO A C 1
ATOM 857 O O . PRO A 1 103 ? 5.233 -5.061 12.183 1.00 96.00 103 PRO A O 1
ATOM 860 N N . GLY A 1 104 ? 3.448 -6.401 12.471 1.00 95.88 104 GLY A N 1
ATOM 861 C CA . GLY A 1 104 ? 3.584 -7.102 11.193 1.00 95.88 104 GLY A CA 1
ATOM 862 C C . GLY A 1 104 ? 3.449 -6.173 9.982 1.00 95.88 104 GLY A C 1
ATOM 863 O O . GLY A 1 104 ? 4.283 -6.223 9.077 1.00 95.88 104 GLY A O 1
ATOM 864 N N . LEU A 1 105 ? 2.454 -5.280 9.991 1.00 95.75 105 LEU A N 1
ATOM 865 C CA . LEU A 1 105 ? 2.256 -4.253 8.963 1.00 95.75 105 LEU A CA 1
ATOM 866 C C . LEU A 1 105 ? 3.455 -3.309 8.864 1.00 95.75 105 LEU A 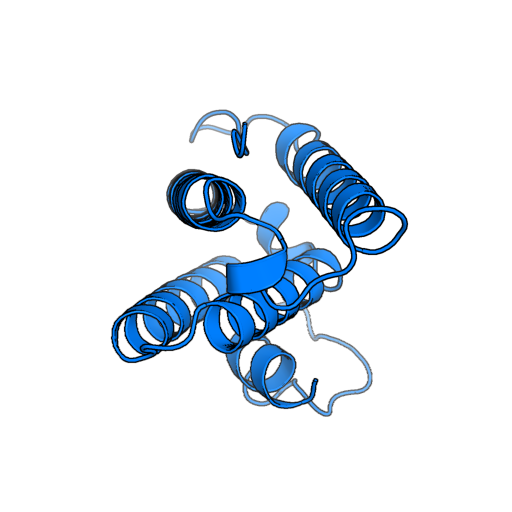C 1
ATOM 868 O O . LEU A 1 105 ? 3.954 -3.072 7.768 1.00 95.75 105 LEU A O 1
ATOM 872 N N . LEU A 1 106 ? 3.961 -2.810 9.992 1.00 96.31 106 LEU A N 1
ATOM 873 C CA . LEU A 1 106 ? 5.127 -1.921 9.999 1.00 96.31 106 LEU A CA 1
ATOM 874 C C . LEU A 1 106 ? 6.387 -2.631 9.485 1.00 96.31 106 LEU A C 1
ATOM 876 O O . LEU A 1 106 ? 7.140 -2.060 8.700 1.00 96.31 106 LEU A O 1
ATOM 880 N N . CYS A 1 107 ? 6.600 -3.894 9.867 1.00 97.00 107 CYS A N 1
ATOM 881 C CA . CYS A 1 107 ? 7.694 -4.705 9.332 1.00 97.00 107 CYS A CA 1
ATOM 882 C C . CYS A 1 107 ? 7.570 -4.888 7.811 1.00 97.00 107 CYS A C 1
ATOM 884 O O . CYS A 1 107 ? 8.554 -4.743 7.086 1.00 97.00 107 CYS A O 1
ATOM 886 N N . PHE A 1 108 ? 6.363 -5.170 7.316 1.00 97.19 108 PHE A N 1
ATOM 887 C CA . PHE A 1 108 ? 6.091 -5.286 5.886 1.00 97.19 108 PHE A CA 1
ATOM 888 C C . PHE A 1 108 ? 6.384 -3.979 5.132 1.00 97.19 108 PHE A C 1
ATOM 890 O O . PHE A 1 108 ? 7.055 -4.013 4.100 1.00 97.19 108 PHE A O 1
ATOM 897 N N . LEU A 1 109 ? 5.934 -2.835 5.655 1.00 97.38 109 LEU A N 1
ATOM 898 C CA . LEU A 1 109 ? 6.149 -1.528 5.030 1.00 97.38 109 LEU A CA 1
ATOM 899 C C . LEU A 1 109 ? 7.617 -1.109 5.036 1.00 97.38 109 LEU A C 1
ATOM 901 O O . LEU A 1 109 ? 8.075 -0.552 4.045 1.00 97.38 109 LEU A O 1
ATOM 905 N N . ASN A 1 110 ? 8.369 -1.436 6.088 1.00 97.25 110 ASN A N 1
ATOM 906 C CA . ASN A 1 110 ? 9.817 -1.225 6.109 1.00 97.25 110 ASN A CA 1
ATOM 907 C C . ASN A 1 110 ? 10.530 -2.057 5.039 1.00 97.25 110 ASN A C 1
ATOM 909 O O . ASN A 1 110 ? 11.335 -1.517 4.293 1.00 97.25 110 ASN A O 1
ATOM 913 N N . LYS A 1 111 ? 10.159 -3.329 4.863 1.00 96.00 111 LYS A N 1
ATOM 914 C CA . LYS A 1 111 ? 10.709 -4.154 3.772 1.00 96.00 111 LYS A CA 1
ATOM 915 C C . LYS A 1 111 ? 10.341 -3.631 2.385 1.00 96.00 111 LYS A C 1
ATOM 917 O O . LYS A 1 111 ? 11.096 -3.815 1.437 1.00 96.00 111 LYS A O 1
ATOM 922 N N . PHE A 1 112 ? 9.151 -3.050 2.232 1.00 95.44 112 PHE A N 1
ATOM 923 C CA . PHE A 1 112 ? 8.766 -2.401 0.980 1.00 95.44 112 PHE A CA 1
ATOM 924 C C . PHE A 1 112 ? 9.574 -1.120 0.748 1.00 95.44 112 PHE A C 1
ATOM 926 O O . PHE A 1 112 ? 10.044 -0.899 -0.361 1.00 95.44 112 PHE A O 1
ATOM 933 N N . LYS A 1 113 ? 9.774 -0.314 1.797 1.00 95.12 113 LYS A N 1
ATOM 934 C CA . LYS A 1 113 ? 10.620 0.881 1.775 1.00 95.12 113 LYS A CA 1
ATOM 935 C C . LYS A 1 113 ? 12.045 0.549 1.341 1.00 95.12 113 LYS A C 1
ATOM 937 O O . LYS A 1 113 ? 12.523 1.148 0.392 1.00 95.12 113 LYS A O 1
ATOM 942 N N . GLU A 1 114 ? 12.677 -0.432 1.984 1.00 93.38 114 GLU A N 1
ATOM 943 C CA . GLU A 1 114 ? 14.020 -0.913 1.630 1.00 93.38 114 GLU A CA 1
ATOM 944 C C . GLU A 1 114 ? 14.092 -1.289 0.144 1.00 93.38 114 GLU A C 1
ATOM 946 O O . GLU A 1 114 ? 14.930 -0.768 -0.580 1.00 93.38 114 GLU A O 1
ATOM 951 N N . MET A 1 115 ? 13.138 -2.091 -0.341 1.00 91.25 115 MET A N 1
ATOM 952 C CA . MET A 1 115 ? 13.086 -2.516 -1.743 1.00 91.25 115 MET A CA 1
ATOM 953 C C . MET A 1 115 ? 13.042 -1.343 -2.732 1.00 91.25 115 MET A C 1
ATOM 955 O O . MET A 1 115 ? 13.712 -1.399 -3.756 1.00 91.25 115 MET A O 1
ATOM 959 N N . VAL A 1 116 ? 12.239 -0.306 -2.468 1.00 90.44 116 VAL A N 1
ATOM 960 C CA . VAL A 1 116 ? 12.096 0.819 -3.409 1.00 90.44 116 VAL A CA 1
ATOM 961 C C . VAL A 1 116 ? 13.203 1.863 -3.267 1.00 90.44 116 VAL A C 1
ATOM 963 O O . VAL A 1 116 ? 13.524 2.523 -4.247 1.00 90.44 116 VAL A O 1
ATOM 966 N N . GLU A 1 117 ? 13.786 2.023 -2.076 1.00 90.44 117 GLU A N 1
ATOM 967 C CA . GLU A 1 117 ? 14.844 3.010 -1.805 1.00 90.44 117 GLU A CA 1
ATOM 968 C C . GLU A 1 117 ? 16.259 2.480 -2.123 1.00 90.44 117 GLU A C 1
ATOM 970 O O . GLU A 1 117 ? 17.174 3.279 -2.303 1.00 90.44 117 GLU A O 1
ATOM 975 N N . GLU A 1 118 ? 16.461 1.160 -2.230 1.00 87.50 118 GLU A N 1
ATOM 976 C CA . GLU A 1 118 ? 17.742 0.548 -2.642 1.00 87.50 118 GLU A CA 1
ATOM 977 C C . GLU A 1 118 ? 17.992 0.580 -4.160 1.00 87.50 118 GLU A C 1
ATOM 979 O O . GLU A 1 118 ? 19.098 0.281 -4.620 1.00 87.50 118 GLU A O 1
ATOM 984 N N . ILE A 1 119 ? 16.981 0.934 -4.954 1.00 81.94 119 ILE A N 1
ATOM 985 C CA . ILE A 1 119 ? 17.095 0.981 -6.413 1.00 81.94 119 ILE A CA 1
ATOM 986 C C . ILE A 1 119 ? 18.011 2.150 -6.797 1.00 81.94 119 ILE A C 1
ATOM 988 O O . ILE A 1 119 ? 17.812 3.257 -6.291 1.00 81.94 119 ILE A O 1
ATOM 992 N N . PRO A 1 120 ? 19.013 1.928 -7.673 1.00 69.94 120 PRO A N 1
ATOM 993 C CA . PRO A 1 120 ? 19.944 2.974 -8.075 1.00 69.94 120 PRO A CA 1
ATOM 994 C C . PRO A 1 120 ? 19.212 4.213 -8.587 1.00 69.94 120 PRO A C 1
ATOM 996 O O . PRO A 1 120 ? 18.189 4.098 -9.253 1.00 69.94 120 PRO A O 1
ATOM 999 N N . GLU A 1 121 ? 19.753 5.392 -8.295 1.00 65.44 121 GLU A N 1
ATOM 1000 C CA . GLU A 1 121 ? 19.234 6.652 -8.822 1.00 65.44 121 GLU A CA 1
ATOM 1001 C C . GLU A 1 121 ? 19.464 6.721 -10.342 1.00 65.44 121 GLU A C 1
ATOM 1003 O O . GLU A 1 121 ? 20.583 6.519 -10.820 1.00 65.44 121 GLU A O 1
ATOM 1008 N N . TYR A 1 122 ? 18.400 7.018 -11.087 1.00 65.50 122 TYR A N 1
ATOM 1009 C CA . TYR A 1 122 ? 18.447 7.414 -12.497 1.00 65.50 122 TYR A CA 1
ATOM 1010 C C . TYR A 1 122 ? 17.971 8.873 -12.612 1.00 65.50 122 TYR A C 1
ATOM 1012 O O . TYR A 1 122 ? 17.756 9.538 -11.598 1.00 65.50 122 TYR A O 1
ATOM 1020 N N . ASP A 1 123 ? 17.815 9.395 -13.829 1.00 61.75 123 ASP A N 1
ATOM 1021 C CA . ASP A 1 123 ? 17.585 10.827 -14.080 1.00 61.75 123 ASP A CA 1
ATOM 1022 C C . ASP A 1 123 ? 16.347 11.429 -13.364 1.00 61.75 123 ASP A C 1
ATOM 1024 O O . ASP A 1 123 ? 16.306 12.640 -13.140 1.00 61.75 123 ASP A O 1
ATOM 1028 N N . ASP A 1 124 ? 15.380 10.606 -12.936 1.00 63.28 124 ASP A N 1
ATOM 1029 C CA . ASP A 1 124 ? 14.148 11.025 -12.240 1.00 63.28 124 ASP A CA 1
ATOM 1030 C C . ASP A 1 124 ? 14.284 11.175 -10.705 1.00 63.28 124 ASP A C 1
ATOM 1032 O O . ASP A 1 124 ? 13.321 11.536 -10.016 1.00 63.28 124 ASP A O 1
ATOM 1036 N N . GLY A 1 125 ? 15.483 10.948 -10.159 1.00 66.56 125 GLY A N 1
ATOM 1037 C CA . GLY A 1 125 ? 15.781 11.043 -8.728 1.00 66.56 125 GLY A CA 1
ATOM 1038 C C . GLY A 1 125 ? 15.355 9.808 -7.916 1.00 66.56 125 GLY A C 1
ATOM 1039 O O . GLY A 1 125 ? 14.718 8.888 -8.434 1.00 66.56 125 GLY A O 1
ATOM 1040 N N . PRO A 1 126 ? 15.711 9.746 -6.620 1.00 74.75 126 PRO A N 1
ATOM 1041 C CA . PRO A 1 126 ? 15.493 8.553 -5.813 1.00 74.75 126 PRO A CA 1
ATOM 1042 C C . PRO A 1 126 ? 14.013 8.375 -5.456 1.00 74.75 126 PRO A C 1
ATOM 1044 O O . PRO A 1 126 ? 13.316 9.320 -5.068 1.00 74.75 126 PRO A O 1
ATOM 1047 N N . MET A 1 127 ? 13.540 7.129 -5.504 1.00 83.44 127 MET A N 1
ATOM 1048 C CA . MET A 1 127 ? 12.266 6.765 -4.889 1.00 83.44 127 MET A CA 1
ATOM 1049 C C . MET A 1 127 ? 12.355 6.962 -3.370 1.00 83.44 127 MET A C 1
ATOM 1051 O O . MET A 1 127 ? 13.360 6.632 -2.749 1.00 83.44 127 MET A O 1
ATOM 1055 N N . SER A 1 128 ? 11.298 7.508 -2.759 1.00 87.81 128 SER A N 1
ATOM 1056 C CA . SER A 1 128 ? 11.203 7.649 -1.302 1.00 87.81 128 SER A CA 1
ATOM 1057 C C . SER A 1 128 ? 9.822 7.244 -0.807 1.00 87.81 128 SER A C 1
ATOM 1059 O O . SER A 1 128 ? 8.800 7.817 -1.202 1.00 87.81 128 SER A O 1
ATOM 1061 N N . PHE A 1 129 ? 9.790 6.265 0.095 1.00 92.69 129 PHE A N 1
ATOM 1062 C CA . PHE A 1 129 ? 8.561 5.711 0.650 1.00 92.69 129 PHE A CA 1
ATOM 1063 C C . PHE A 1 129 ? 8.402 6.113 2.118 1.00 92.69 129 PHE A C 1
ATOM 1065 O O . PHE A 1 129 ? 8.538 5.321 3.050 1.00 92.69 129 PHE A O 1
ATOM 1072 N N . ASN A 1 130 ? 8.103 7.396 2.329 1.00 92.62 130 ASN A N 1
ATOM 1073 C CA . ASN A 1 130 ? 7.905 7.961 3.660 1.00 92.62 130 ASN A CA 1
ATOM 1074 C C . ASN A 1 130 ? 6.465 7.752 4.172 1.00 92.62 130 ASN A C 1
ATOM 1076 O O . ASN A 1 130 ? 5.585 8.595 3.959 1.00 92.62 130 ASN A O 1
ATOM 1080 N N . PHE A 1 131 ? 6.225 6.604 4.809 1.00 90.81 131 PHE A N 1
ATOM 1081 C CA . PHE A 1 131 ? 4.928 6.238 5.394 1.00 90.81 131 PHE A CA 1
ATOM 1082 C C . PHE A 1 131 ? 4.776 6.625 6.879 1.00 90.81 131 PHE A C 1
ATOM 1084 O O . PHE A 1 131 ? 3.685 6.468 7.431 1.00 90.81 131 PHE A O 1
ATOM 1091 N N . GLU A 1 132 ? 5.842 7.145 7.495 1.00 84.81 132 GLU A N 1
ATOM 1092 C CA . GLU A 1 132 ? 5.921 7.585 8.899 1.00 84.81 132 GLU A CA 1
ATOM 1093 C C . GLU A 1 132 ? 5.461 9.042 9.059 1.00 84.81 132 GLU A C 1
ATOM 1095 O O . GLU A 1 132 ? 5.862 9.915 8.252 1.00 84.81 132 GLU A O 1
#

Secondary structure (DSSP, 8-state):
-HHHHHHHHGGGGG-SSPPP-TTHHHHHHHHHHHHHHHHHH---HHHHHHHHHHHHHHHHHSTHHHHS-TTHHHHHHHHHHHHHHHHTS-HHHHT--TTTHHHHHHHHHHHHHHHHHSSPP-TT--------

Radius of gyration: 14.71 Å; Cα contacts (8 Å, |Δi|>4): 126; chains: 1; bounding box: 36×30×41 Å

Mean predicted aligned error: 6.08 Å

Nearest PDB structures (foldseek):
  5wzi-assembly1_A  TM=4.579E-01  e=2.157E+00  Arabidopsis thaliana

Sequence (132 aa):
MNWARRLVLGDQADDSFMMFNTSFSYEVYGAFEEMATLLKKKKDWGEKLDMLFGFTHTIKEYDVWCHDHEESPLFVMKLAKLWKSTLKQDDETLGIDSEYTRPGLLCFLNKFKEMVEEIPEYDDGPMSFNFE

pLDDT: mean 85.74, std 11.18, range [54.28, 97.38]

Solvent-accessible surface area (backbone atoms only — not comparable to full-atom values): 7504 Å² total; per-residue (Å²): 122,70,63,40,39,36,53,52,45,47,92,56,51,85,51,96,65,87,74,94,58,100,55,44,26,54,43,44,51,53,31,47,55,52,50,56,53,51,47,71,72,50,85,56,48,33,64,41,48,54,51,52,48,44,41,56,51,42,52,62,75,52,47,69,33,72,79,52,45,78,72,42,47,63,51,43,39,53,51,14,51,52,47,32,64,55,68,71,50,54,44,75,62,41,70,46,49,74,86,56,48,48,57,50,50,53,52,51,52,49,55,49,29,52,62,52,52,69,50,78,70,56,100,88,51,68,40,54,58,66,43,122

Foldseek 3Di:
DLPLLCQLQPPCSPPPDRDDDLCSLVSLVNSLVVLVVVLVVDPALLVSCCSLVSNLVNCLVVVSSLQNPPPPQVSLQVSLVSLLVSLPDDCVSNVHDPPPGVVVVVVSLVVSQCSQQVHDDDPVGGRGRNND

Organism: NCBI:txid236787